Protein AF-A0A949UIR0-F1 (afdb_monomer)

Secondary structure (DSSP, 8-state):
-------S-S----------------------------------SSSHHHHHHHHHTS--PPPPPHHHHHHHHHHHHHHHHHHHHHHHHHHHHHHHTTSS-HHHHHHHHHHHHHHHHHHHHH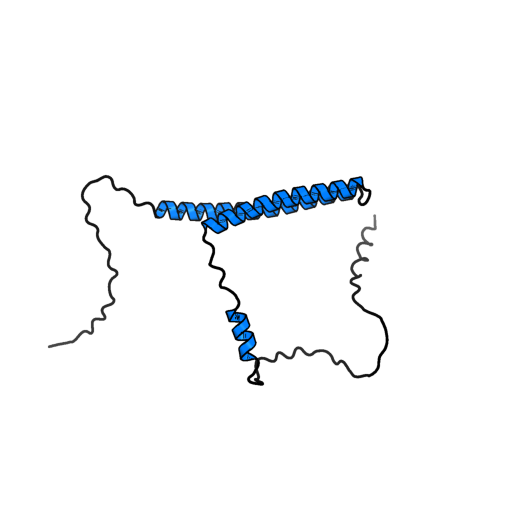HHHHHHHHHHHHHHHHHHTS-----SS-------PPPP----------

Mean predicted aligned error: 20.67 Å

Sequence (170 aa):
MKSRLIFISIFLLATTAFAVDAPGRSSADAVAPVLEQRVLVGSNNNVANDTVTAIVTVAPEIPRGPVEMLQDYRNQMTLTAQTLSSDLSRISLALRSGQITRAQAEYLIQQTAQLAAMQYQVFSALYDALAYEVAQVAAEAQPQLAPDSDSTVVVRVPPALCSATRTRSK

Foldseek 3Di:
DDDDDDDPPPDPDDPDDDDDDDDDDDDDDDDDDDPPPDDDDDDDDDCVVVVVVVVVPPDPDDPDDLVVLLVVLVVQLVVLVVVLVVQLVVLVVCPVVVVDDPVVSVVSNVVSVVVSVVSNVVSVVVSVVSVVVVVVVVVVPDPPPDDDDDDDDDDPDDDDPDDDDDDDDD

Structure (mmCIF, N/CA/C/O backbone):
data_AF-A0A949UIR0-F1
#
_entry.id   AF-A0A949UIR0-F1
#
loop_
_atom_site.group_PDB
_atom_site.id
_atom_site.type_symbol
_atom_site.label_atom_id
_atom_site.label_alt_id
_atom_site.label_comp_id
_atom_site.label_asym_id
_atom_site.label_entity_id
_atom_site.label_seq_id
_atom_site.pdbx_PDB_ins_code
_atom_site.Cartn_x
_atom_site.Cartn_y
_atom_site.Cartn_z
_atom_site.occupancy
_atom_site.B_iso_or_equiv
_atom_site.auth_seq_id
_atom_site.auth_comp_id
_atom_site.auth_asym_id
_atom_site.auth_atom_id
_atom_site.pdbx_PDB_model_num
ATOM 1 N N . MET A 1 1 ? 6.014 25.200 43.167 1.00 45.06 1 MET A N 1
ATOM 2 C CA . MET A 1 1 ? 7.328 24.540 42.972 1.00 45.06 1 MET A CA 1
ATOM 3 C C . MET A 1 1 ? 7.183 23.066 43.319 1.00 45.06 1 MET A C 1
ATOM 5 O O . MET A 1 1 ? 6.691 22.824 44.407 1.00 45.06 1 MET A O 1
ATOM 9 N N . LYS A 1 2 ? 7.707 22.167 42.460 1.00 48.66 2 LYS A N 1
ATOM 10 C CA . LYS A 1 2 ? 8.091 20.761 42.754 1.00 48.66 2 LYS A CA 1
ATOM 11 C C . LYS A 1 2 ? 6.888 19.822 43.018 1.00 48.66 2 LYS A C 1
ATOM 13 O O . LYS A 1 2 ? 6.115 20.079 43.916 1.00 48.66 2 LYS A O 1
ATOM 18 N N . SER A 1 3 ? 6.638 18.750 42.275 1.00 50.31 3 SER A N 1
ATOM 19 C CA . SER A 1 3 ? 7.561 17.793 41.661 1.00 50.31 3 SER A CA 1
ATOM 20 C C . SER A 1 3 ? 6.987 17.237 40.349 1.00 50.31 3 SER A C 1
ATOM 22 O O . SER A 1 3 ? 5.835 16.824 40.259 1.00 50.31 3 SER A O 1
ATOM 24 N N . ARG A 1 4 ? 7.827 17.251 39.313 1.00 50.50 4 ARG A N 1
ATOM 25 C CA . ARG A 1 4 ? 7.641 16.510 38.065 1.00 50.50 4 ARG A CA 1
ATOM 26 C C . ARG A 1 4 ? 8.109 15.062 38.262 1.00 50.50 4 ARG A C 1
ATOM 28 O O . ARG A 1 4 ? 8.950 14.822 39.121 1.00 50.50 4 ARG A O 1
ATOM 35 N N . LEU A 1 5 ? 7.688 14.194 37.339 1.00 53.00 5 LEU A N 1
ATOM 36 C CA . LEU A 1 5 ? 8.454 13.031 36.865 1.00 53.00 5 LEU A CA 1
ATOM 37 C C . LEU A 1 5 ? 8.728 11.922 37.891 1.00 53.00 5 LEU A C 1
ATOM 39 O O . LEU A 1 5 ? 9.854 11.788 38.340 1.00 53.00 5 LEU A O 1
ATOM 43 N N . ILE A 1 6 ? 7.747 11.060 38.155 1.00 56.97 6 ILE A N 1
ATOM 44 C CA . ILE A 1 6 ? 7.944 9.613 38.370 1.00 56.97 6 ILE A CA 1
ATOM 45 C C . ILE A 1 6 ? 6.668 8.933 37.821 1.00 56.97 6 ILE A C 1
ATOM 47 O O . ILE A 1 6 ? 5.616 9.554 37.850 1.00 56.97 6 ILE A O 1
ATOM 51 N N . PHE A 1 7 ? 6.768 7.704 37.305 1.00 46.62 7 PHE A N 1
ATOM 52 C CA . PHE A 1 7 ? 5.722 6.820 36.735 1.00 46.62 7 PHE A CA 1
ATOM 53 C C . PHE A 1 7 ? 5.761 6.584 35.216 1.00 46.62 7 PHE A C 1
ATOM 55 O O . PHE A 1 7 ? 4.918 5.870 34.685 1.00 46.62 7 PHE A O 1
ATOM 62 N N . ILE A 1 8 ? 6.820 7.027 34.532 1.00 54.50 8 ILE A N 1
ATOM 63 C CA . ILE A 1 8 ? 7.317 6.333 33.331 1.00 54.50 8 ILE A CA 1
ATOM 64 C C . ILE A 1 8 ? 8.393 5.356 33.819 1.00 54.50 8 ILE A C 1
ATOM 66 O O . ILE A 1 8 ? 9.546 5.759 33.906 1.00 54.50 8 ILE A O 1
ATOM 70 N N . SER A 1 9 ? 8.044 4.129 34.240 1.00 50.25 9 SER A N 1
ATOM 71 C CA . SER A 1 9 ? 9.069 3.074 34.438 1.00 50.25 9 SER A CA 1
ATOM 72 C C . SER A 1 9 ? 8.582 1.630 34.662 1.00 50.25 9 SER A C 1
ATOM 74 O O . SER A 1 9 ? 9.427 0.770 34.893 1.00 50.25 9 SER A O 1
ATOM 76 N N . ILE A 1 10 ? 7.289 1.291 34.646 1.00 59.88 10 ILE A N 1
ATOM 77 C CA . ILE A 1 10 ? 6.893 -0.100 34.954 1.00 59.88 10 ILE A CA 1
ATOM 78 C C . ILE A 1 10 ? 5.785 -0.573 34.019 1.00 59.88 10 ILE A C 1
ATOM 80 O O . ILE A 1 10 ? 4.638 -0.663 34.430 1.00 59.88 10 ILE A O 1
ATOM 84 N N . PHE A 1 11 ? 6.129 -0.862 32.761 1.00 44.75 11 PHE A N 1
ATOM 85 C CA . PHE A 1 11 ? 5.535 -1.998 32.037 1.00 44.75 11 PHE A CA 1
ATOM 86 C C . PHE A 1 11 ? 6.336 -2.343 30.772 1.00 44.75 11 PHE A C 1
ATOM 88 O O . PHE A 1 11 ? 5.827 -2.395 29.658 1.00 44.75 11 PHE A O 1
ATOM 95 N N . LEU A 1 12 ? 7.638 -2.544 30.950 1.00 51.44 12 LEU A N 1
ATOM 96 C CA . LEU A 1 12 ? 8.512 -3.137 29.946 1.00 51.44 12 LEU A CA 1
ATOM 97 C C . LEU A 1 12 ? 9.133 -4.359 30.621 1.00 51.44 12 LEU A C 1
ATOM 99 O O . LEU A 1 12 ? 10.234 -4.257 31.137 1.00 51.44 12 LEU A O 1
ATOM 103 N N . LEU A 1 13 ? 8.349 -5.437 30.757 1.00 50.62 13 LEU A N 1
ATOM 104 C CA . LEU A 1 13 ? 8.792 -6.831 30.936 1.00 50.62 13 LEU A CA 1
ATOM 105 C C . LEU A 1 13 ? 7.566 -7.745 31.145 1.00 50.62 13 LEU A C 1
ATOM 107 O O . LEU A 1 13 ? 7.112 -7.961 32.264 1.00 50.62 13 LEU A O 1
ATOM 111 N N . ALA A 1 14 ? 7.027 -8.287 30.054 1.00 45.97 14 ALA A N 1
ATOM 112 C CA . ALA A 1 14 ? 6.180 -9.483 30.086 1.00 45.97 14 ALA A CA 1
ATOM 113 C C . ALA A 1 14 ? 6.301 -10.250 28.758 1.00 45.97 14 ALA A C 1
ATOM 115 O O . ALA A 1 14 ? 5.319 -10.593 28.110 1.00 45.97 14 ALA A O 1
ATOM 116 N N . THR A 1 15 ? 7.538 -10.502 28.327 1.00 51.91 15 THR A N 1
ATOM 117 C CA . THR A 1 15 ? 7.853 -11.615 27.427 1.00 51.91 15 THR A CA 1
ATOM 118 C C . THR A 1 15 ? 7.896 -12.885 28.271 1.00 51.91 15 THR A C 1
ATOM 120 O O . THR A 1 15 ? 8.940 -13.246 28.810 1.00 51.91 15 THR A O 1
ATOM 123 N N . THR A 1 16 ? 6.753 -13.545 28.443 1.00 48.34 16 THR A N 1
ATOM 124 C CA . THR A 1 16 ? 6.692 -14.878 29.051 1.00 48.34 16 THR A CA 1
ATOM 125 C C . THR A 1 16 ? 6.852 -15.930 27.962 1.00 48.34 16 THR A C 1
ATOM 127 O O . THR A 1 16 ? 5.878 -16.375 27.361 1.00 48.34 16 THR A O 1
ATOM 130 N N . ALA A 1 17 ? 8.090 -16.344 27.725 1.00 46.00 17 ALA A N 1
ATOM 131 C CA . ALA A 1 17 ? 8.359 -17.700 27.285 1.00 46.00 17 ALA A CA 1
ATOM 132 C C . ALA A 1 17 ? 8.960 -18.421 28.486 1.00 46.00 17 ALA A C 1
ATOM 134 O O . ALA A 1 17 ? 10.137 -18.224 28.731 1.00 46.00 17 ALA A O 1
ATOM 135 N N . PHE A 1 18 ? 8.168 -19.194 29.234 1.00 39.56 18 PHE A N 1
ATOM 136 C CA . PHE A 1 18 ? 8.648 -20.407 29.903 1.00 39.56 18 PHE A CA 1
ATOM 137 C C . PHE A 1 18 ? 7.492 -21.387 30.112 1.00 39.56 18 PHE A C 1
ATOM 139 O O . PHE A 1 18 ? 6.440 -21.052 30.651 1.00 39.56 18 PHE A O 1
ATOM 146 N N . ALA A 1 19 ? 7.733 -22.591 29.603 1.00 52.50 19 ALA A N 1
ATOM 147 C CA . ALA A 1 19 ? 6.903 -23.776 29.664 1.00 52.50 19 ALA A CA 1
ATOM 148 C C . ALA A 1 19 ? 6.847 -24.367 31.078 1.00 52.50 19 ALA A C 1
ATOM 150 O O . ALA A 1 19 ? 7.857 -24.352 31.778 1.00 52.50 19 ALA A O 1
ATOM 151 N N . VAL A 1 20 ? 5.711 -24.974 31.439 1.00 38.47 20 VAL A N 1
ATOM 152 C CA . VAL A 1 20 ? 5.619 -26.006 32.481 1.00 38.47 20 VAL A CA 1
ATOM 153 C C . VAL A 1 20 ? 4.515 -26.994 32.097 1.00 38.47 20 VAL A C 1
ATOM 155 O O . VAL A 1 20 ? 3.337 -26.663 32.178 1.00 38.47 20 VAL A O 1
ATOM 158 N N . ASP A 1 21 ? 4.912 -28.211 31.730 1.00 38.75 21 ASP A N 1
ATOM 159 C CA . ASP A 1 21 ? 4.275 -29.419 32.255 1.00 38.75 21 ASP A CA 1
ATOM 160 C C . ASP A 1 21 ? 5.389 -30.425 32.607 1.00 38.75 21 ASP A C 1
ATOM 162 O O . ASP A 1 21 ? 6.428 -30.481 31.945 1.00 38.75 21 ASP A O 1
ATOM 166 N N . ALA A 1 22 ? 5.233 -31.091 33.748 1.00 42.81 22 ALA A N 1
ATOM 167 C CA . ALA A 1 22 ? 6.286 -31.732 34.548 1.00 42.81 22 ALA A CA 1
ATOM 168 C C . ALA A 1 22 ? 6.496 -33.238 34.204 1.00 42.81 22 ALA A C 1
ATOM 170 O O . ALA A 1 22 ? 5.984 -33.721 33.202 1.00 42.81 22 ALA A O 1
ATOM 171 N N . PRO A 1 23 ? 7.144 -34.055 35.062 1.00 44.56 23 PRO A N 1
ATOM 172 C CA . PRO A 1 23 ? 8.579 -34.178 35.322 1.00 44.56 23 PRO A CA 1
ATOM 173 C C . PRO A 1 23 ? 9.142 -35.551 34.879 1.00 44.56 23 PRO A C 1
ATOM 175 O O . PRO A 1 23 ? 8.468 -36.575 34.963 1.00 44.56 23 PRO A O 1
ATOM 178 N N . GLY A 1 24 ? 10.425 -35.616 34.502 1.00 33.09 24 GLY A N 1
ATOM 179 C CA . GLY A 1 24 ? 11.039 -36.874 34.059 1.00 33.09 24 GLY A CA 1
ATOM 180 C C . GLY A 1 24 ? 12.565 -36.896 34.078 1.00 33.09 24 GLY A C 1
ATOM 181 O O . GLY A 1 24 ? 13.173 -37.023 33.032 1.00 33.09 24 GLY A O 1
ATOM 182 N N . ARG A 1 25 ? 13.142 -36.811 35.284 1.00 36.50 25 ARG A N 1
ATOM 183 C CA . ARG A 1 25 ? 14.464 -37.326 35.711 1.00 36.50 25 ARG A CA 1
ATOM 184 C C . ARG A 1 25 ? 15.748 -36.982 34.919 1.00 36.50 25 ARG A C 1
ATOM 186 O O . ARG A 1 25 ? 15.933 -37.330 33.765 1.00 36.50 25 ARG A O 1
ATOM 193 N N . SER A 1 26 ? 16.726 -36.603 35.747 1.00 32.16 26 SER A N 1
ATOM 194 C CA . SER A 1 26 ? 18.179 -36.816 35.641 1.00 32.16 26 SER A CA 1
ATOM 195 C C . SER A 1 26 ? 19.029 -35.677 35.076 1.00 32.16 26 SER A C 1
ATOM 197 O O . SER A 1 26 ? 19.310 -35.581 33.889 1.00 32.16 26 SER A O 1
ATOM 199 N N . SER A 1 27 ? 19.442 -34.836 36.028 1.00 37.81 27 SER A N 1
ATOM 200 C CA . SER A 1 27 ? 20.809 -34.378 36.289 1.00 37.81 27 SER A CA 1
ATOM 201 C C . SER A 1 27 ? 21.818 -34.479 35.144 1.00 37.81 27 SER A C 1
ATOM 203 O O . SER A 1 27 ? 22.263 -35.574 34.818 1.00 37.81 27 SER A O 1
ATOM 205 N N . ALA A 1 28 ? 22.312 -33.332 34.687 1.00 39.03 28 ALA A N 1
ATOM 206 C 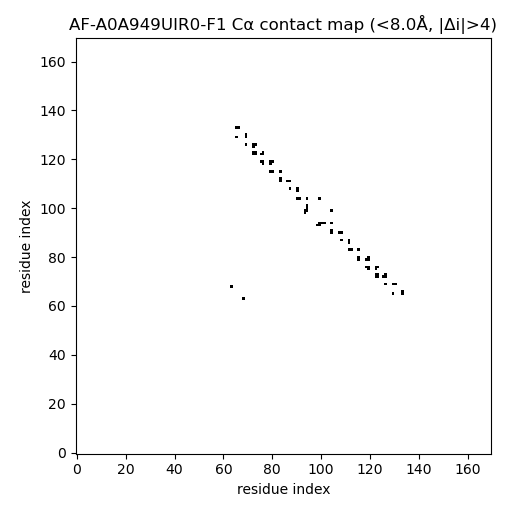CA . ALA A 1 28 ? 23.688 -32.908 34.966 1.00 39.03 28 ALA A CA 1
ATOM 207 C C . ALA A 1 28 ? 23.978 -31.566 34.274 1.00 39.03 28 ALA A C 1
ATOM 209 O O . ALA A 1 28 ? 23.810 -31.436 33.068 1.00 39.03 28 ALA A O 1
ATOM 210 N N . ASP A 1 29 ? 24.400 -30.592 35.082 1.00 47.88 29 ASP A N 1
ATOM 211 C CA . ASP A 1 29 ? 25.370 -29.540 34.755 1.00 47.88 29 ASP A CA 1
ATOM 212 C C . ASP A 1 29 ? 25.340 -28.939 33.335 1.00 47.88 29 ASP A C 1
ATOM 214 O O . ASP A 1 29 ? 26.040 -29.378 32.425 1.00 47.88 29 ASP A O 1
ATOM 218 N N . ALA A 1 30 ? 24.605 -27.838 33.170 1.00 39.75 30 ALA A N 1
ATOM 219 C CA . ALA A 1 30 ? 24.782 -26.939 32.033 1.00 39.75 30 ALA A CA 1
ATOM 220 C C . ALA A 1 30 ? 25.660 -25.752 32.455 1.00 39.75 30 ALA A C 1
ATOM 222 O O . ALA A 1 30 ? 25.183 -24.673 32.808 1.00 39.75 30 ALA A O 1
ATOM 223 N N . VAL A 1 31 ? 26.969 -25.999 32.418 1.00 47.53 31 VAL A N 1
ATOM 224 C CA . VAL A 1 31 ? 28.011 -24.978 32.274 1.00 47.53 31 VAL A CA 1
ATOM 225 C C . VAL A 1 31 ? 27.698 -24.125 31.036 1.00 47.53 31 VAL A C 1
ATOM 227 O O . VAL A 1 31 ? 27.249 -24.637 30.012 1.00 47.53 31 VAL A O 1
ATOM 230 N N . ALA A 1 32 ? 27.913 -22.814 31.157 1.00 46.06 32 ALA A N 1
ATOM 231 C CA . ALA A 1 32 ? 27.670 -21.795 30.136 1.00 46.06 32 ALA A CA 1
ATOM 232 C C . ALA A 1 32 ? 28.114 -22.216 28.716 1.00 46.06 32 ALA A C 1
ATOM 234 O O . ALA A 1 32 ? 29.214 -22.757 28.573 1.00 46.06 32 ALA A O 1
ATOM 235 N N . PRO A 1 33 ? 27.344 -21.919 27.647 1.00 43.78 33 PRO A N 1
ATOM 236 C CA . PRO A 1 33 ? 27.819 -22.158 26.294 1.00 43.78 33 PRO A CA 1
ATOM 237 C C . PRO A 1 33 ? 28.898 -21.124 25.952 1.00 43.78 33 PRO A C 1
ATOM 239 O O . PRO A 1 33 ? 28.622 -19.981 25.585 1.00 43.78 33 PRO A O 1
ATOM 242 N N . VAL A 1 34 ? 30.149 -21.553 26.106 1.00 44.16 34 VAL A N 1
ATOM 243 C CA . VAL A 1 34 ? 31.321 -20.942 25.487 1.00 44.16 34 VAL A CA 1
ATOM 244 C C . VAL A 1 34 ? 31.078 -20.900 23.978 1.00 44.16 34 VAL A C 1
ATOM 246 O O . VAL A 1 34 ? 30.797 -21.922 23.352 1.00 44.16 34 VAL A O 1
ATOM 249 N N . LEU A 1 35 ? 31.186 -19.707 23.397 1.00 49.69 35 LEU A N 1
ATOM 250 C CA . LEU A 1 35 ? 31.199 -19.484 21.954 1.00 49.69 35 LEU A CA 1
ATOM 251 C C . LEU A 1 35 ? 32.514 -20.030 21.371 1.00 49.69 35 LEU A C 1
ATOM 253 O O . LEU A 1 35 ? 33.435 -19.277 21.067 1.00 49.69 35 LEU A O 1
ATOM 257 N N . GLU A 1 36 ? 32.618 -21.351 21.232 1.00 43.00 36 GLU A N 1
ATOM 258 C CA . GLU A 1 36 ? 33.696 -21.996 20.478 1.00 43.00 36 GLU A CA 1
ATOM 259 C C . GLU A 1 36 ? 33.343 -21.963 18.990 1.00 43.00 36 GLU A C 1
ATOM 261 O O . GLU A 1 36 ? 32.662 -22.818 18.423 1.00 43.00 36 GLU A O 1
ATOM 266 N N . GLN A 1 37 ? 33.848 -20.913 18.366 1.00 49.56 37 GLN A N 1
ATOM 267 C CA . GLN A 1 37 ? 34.074 -20.752 16.945 1.00 49.56 37 GLN A CA 1
ATOM 268 C C . GLN A 1 37 ? 34.890 -21.944 16.399 1.00 49.56 37 GLN A C 1
ATOM 270 O O . GLN A 1 37 ? 36.115 -21.887 16.331 1.00 49.56 37 GLN A O 1
ATOM 275 N N . ARG A 1 38 ? 34.235 -23.042 15.993 1.00 39.97 38 ARG A N 1
ATOM 276 C CA . ARG A 1 38 ? 34.880 -24.125 15.224 1.00 39.97 38 ARG A CA 1
ATOM 277 C C . ARG A 1 38 ? 34.520 -24.056 13.752 1.00 39.97 38 ARG A C 1
ATOM 279 O O . ARG A 1 38 ? 33.631 -24.725 13.238 1.00 39.97 38 ARG A O 1
ATOM 286 N N . VAL A 1 39 ? 35.310 -23.218 13.096 1.00 40.97 39 VAL A N 1
ATOM 287 C CA . VAL A 1 39 ? 35.774 -23.387 11.723 1.00 40.97 39 VAL A CA 1
ATOM 288 C C . VAL A 1 39 ? 36.181 -24.851 11.474 1.00 40.97 39 VAL A C 1
ATOM 290 O O . VAL A 1 39 ? 36.959 -25.420 12.234 1.00 40.97 39 VAL A O 1
ATOM 293 N N . LEU A 1 40 ? 35.626 -25.418 10.398 1.00 49.25 40 LEU A N 1
ATOM 294 C CA . LEU A 1 40 ? 36.164 -26.476 9.527 1.00 49.25 40 LEU A CA 1
ATOM 295 C C . LEU A 1 40 ? 37.141 -27.483 10.165 1.00 49.25 40 LEU A C 1
ATOM 297 O O . LEU A 1 40 ? 38.353 -27.305 10.083 1.00 49.25 40 LEU A O 1
ATOM 301 N N . VAL A 1 41 ? 36.630 -28.620 10.645 1.00 39.84 41 VAL A N 1
ATOM 302 C CA . VAL A 1 41 ? 37.397 -29.878 10.677 1.00 39.84 41 VAL A CA 1
ATOM 303 C C . VAL A 1 41 ? 36.472 -31.015 10.257 1.00 39.84 41 VAL A C 1
ATOM 305 O O . VAL A 1 41 ? 35.372 -31.167 10.780 1.00 39.84 41 VAL A O 1
ATOM 308 N N . GLY A 1 42 ? 36.911 -31.758 9.243 1.00 45.81 42 GLY A N 1
ATOM 309 C CA . GLY A 1 42 ? 36.115 -32.736 8.521 1.00 45.81 42 GLY A CA 1
ATOM 310 C C . GLY A 1 42 ? 35.559 -33.877 9.368 1.00 45.81 42 GLY A C 1
ATOM 311 O O . GLY A 1 42 ? 36.195 -34.391 10.288 1.00 45.81 42 GLY A O 1
ATOM 312 N N . SER A 1 43 ? 34.376 -34.329 8.968 1.00 35.28 43 SER A N 1
ATOM 313 C CA . SER A 1 43 ? 33.937 -35.699 9.181 1.00 35.28 43 SER A CA 1
ATOM 314 C C . SER A 1 43 ? 32.832 -36.065 8.188 1.00 35.28 43 SER A C 1
ATOM 316 O O . SER A 1 43 ? 31.689 -35.642 8.313 1.00 35.28 43 SER A O 1
ATOM 318 N N . ASN A 1 44 ? 33.218 -36.934 7.249 1.00 36.53 44 ASN A N 1
ATOM 319 C CA . ASN A 1 44 ? 32.439 -38.092 6.797 1.00 36.53 44 ASN A CA 1
ATOM 320 C C . ASN A 1 44 ? 31.489 -37.871 5.600 1.00 36.53 44 ASN A C 1
ATOM 322 O O . ASN A 1 44 ? 30.274 -37.815 5.741 1.00 36.53 44 ASN A O 1
ATOM 326 N N . ASN A 1 45 ? 32.077 -37.790 4.401 1.00 47.53 45 ASN A N 1
ATOM 327 C CA . ASN A 1 45 ? 31.781 -38.537 3.157 1.00 47.53 45 ASN A CA 1
ATOM 328 C C . ASN A 1 45 ? 30.375 -39.145 2.892 1.00 47.53 45 ASN A C 1
ATOM 330 O O . ASN A 1 45 ? 30.301 -40.192 2.255 1.00 47.53 45 ASN A O 1
ATOM 334 N N . ASN A 1 46 ? 29.263 -38.535 3.313 1.00 45.75 46 ASN A N 1
ATOM 335 C CA . ASN A 1 46 ? 27.925 -38.938 2.839 1.00 45.75 46 ASN A CA 1
ATOM 336 C C . ASN A 1 46 ? 26.842 -37.840 2.848 1.00 45.75 46 ASN A C 1
ATOM 338 O O . ASN A 1 46 ? 25.706 -38.111 2.488 1.00 45.75 46 ASN A O 1
ATOM 342 N N . VAL A 1 47 ? 27.176 -36.590 3.194 1.00 46.56 47 VAL A N 1
ATOM 343 C CA . VAL A 1 47 ? 26.223 -35.449 3.203 1.00 46.56 47 VAL A CA 1
ATOM 344 C C . VAL A 1 47 ? 26.422 -34.506 1.997 1.00 46.56 47 VAL A C 1
ATOM 346 O O . VAL A 1 47 ? 25.685 -33.543 1.792 1.00 46.56 47 VAL A O 1
ATOM 349 N N . ALA A 1 48 ? 27.419 -34.788 1.153 1.00 46.28 48 ALA A N 1
ATOM 350 C CA . ALA A 1 48 ? 27.757 -33.947 0.004 1.00 46.28 48 ALA A CA 1
ATOM 351 C C . ALA A 1 48 ? 26.724 -34.028 -1.136 1.00 46.28 48 ALA A C 1
ATOM 353 O O . ALA A 1 48 ? 26.585 -33.073 -1.892 1.00 46.28 48 ALA A O 1
ATOM 354 N N . ASN A 1 49 ? 25.971 -35.127 -1.251 1.00 50.81 49 ASN A N 1
ATOM 355 C CA . ASN A 1 49 ? 25.015 -35.285 -2.348 1.00 50.81 49 ASN A CA 1
ATOM 356 C C . ASN A 1 49 ? 23.690 -34.556 -2.095 1.00 50.81 49 ASN A C 1
ATOM 358 O O . ASN A 1 49 ? 23.150 -33.980 -3.031 1.00 50.81 49 ASN A O 1
ATOM 362 N N . ASP A 1 50 ? 23.197 -34.485 -0.859 1.00 53.62 50 ASP A N 1
ATOM 363 C CA . ASP A 1 50 ? 21.901 -33.844 -0.581 1.00 53.62 50 ASP A CA 1
ATOM 364 C C . ASP A 1 50 ? 21.977 -32.314 -0.628 1.00 53.62 50 ASP A C 1
ATOM 366 O O . ASP A 1 50 ? 21.058 -31.654 -1.104 1.00 53.62 50 ASP A O 1
ATOM 370 N N . THR A 1 51 ? 23.103 -31.731 -0.213 1.00 53.72 51 THR A N 1
ATOM 371 C CA . THR A 1 51 ? 23.301 -30.273 -0.253 1.00 53.72 51 THR A CA 1
ATOM 372 C C . THR A 1 51 ? 23.594 -29.763 -1.661 1.00 53.72 51 THR A C 1
ATOM 374 O O . THR A 1 51 ? 23.066 -28.725 -2.052 1.00 53.72 51 THR A O 1
ATOM 377 N N . VAL A 1 52 ? 24.359 -30.507 -2.466 1.00 54.47 52 VAL A N 1
ATOM 378 C CA . VAL A 1 52 ? 24.582 -30.170 -3.881 1.00 54.47 52 VAL A CA 1
ATOM 379 C C . VAL A 1 52 ? 23.306 -30.384 -4.695 1.00 54.47 52 VAL A C 1
ATOM 381 O O . VAL A 1 52 ? 22.979 -29.542 -5.527 1.00 54.47 52 VAL A O 1
ATOM 384 N N . THR A 1 53 ? 22.526 -31.432 -4.408 1.00 53.81 53 THR A N 1
ATOM 385 C CA . THR A 1 53 ? 21.216 -31.626 -5.055 1.00 53.81 53 THR A CA 1
ATOM 386 C C . THR A 1 53 ? 20.252 -30.498 -4.690 1.00 53.81 53 THR A C 1
ATOM 388 O O . THR A 1 53 ? 19.599 -29.965 -5.582 1.00 53.81 53 THR A O 1
ATOM 391 N N . ALA A 1 54 ? 20.237 -30.049 -3.428 1.00 57.06 54 ALA A N 1
ATOM 392 C CA . ALA A 1 54 ? 19.421 -28.915 -2.989 1.00 57.06 54 ALA A CA 1
ATOM 393 C C . ALA A 1 54 ? 19.801 -27.588 -3.678 1.00 57.06 54 ALA A C 1
ATOM 395 O O . ALA A 1 54 ? 18.916 -26.799 -4.007 1.00 57.06 54 ALA A O 1
ATOM 396 N N . ILE A 1 55 ? 21.093 -27.358 -3.949 1.00 54.78 55 ILE A N 1
ATOM 397 C CA . ILE A 1 55 ? 21.578 -26.178 -4.691 1.00 54.78 55 ILE A CA 1
ATOM 398 C C . ILE A 1 55 ? 21.196 -26.262 -6.180 1.00 54.78 55 ILE A C 1
ATOM 400 O O . ILE A 1 55 ? 20.874 -25.244 -6.786 1.00 54.78 55 ILE A O 1
ATOM 404 N N . VAL A 1 56 ? 21.176 -27.464 -6.764 1.00 57.09 56 VAL A N 1
ATOM 405 C CA . VAL A 1 56 ? 20.816 -27.689 -8.178 1.00 57.09 56 VAL A CA 1
ATOM 406 C C . VAL A 1 56 ? 19.297 -27.653 -8.412 1.00 57.09 56 VAL A C 1
ATOM 408 O O . VAL A 1 56 ? 18.857 -27.324 -9.511 1.00 57.09 56 VAL A O 1
ATOM 411 N N . THR A 1 57 ? 18.475 -27.938 -7.396 1.00 58.88 57 THR A N 1
ATOM 412 C CA . THR A 1 57 ? 17.003 -27.864 -7.500 1.00 58.88 57 THR A CA 1
ATOM 413 C C . THR A 1 57 ? 16.421 -26.457 -7.383 1.00 58.88 57 THR A C 1
ATOM 415 O O . THR A 1 57 ? 15.220 -26.285 -7.600 1.00 58.88 57 THR A O 1
ATOM 418 N N . VAL A 1 58 ? 17.231 -25.442 -7.065 1.00 58.72 58 VAL A N 1
ATOM 419 C CA . VAL A 1 58 ? 16.790 -24.049 -7.185 1.00 58.72 58 VAL A CA 1
ATOM 420 C C . VAL A 1 58 ? 16.757 -23.723 -8.671 1.00 58.72 58 VAL A C 1
ATOM 422 O O . VAL A 1 58 ? 17.785 -23.421 -9.276 1.00 58.72 58 VAL A O 1
ATOM 425 N N . ALA A 1 59 ? 15.572 -23.843 -9.274 1.00 58.50 59 ALA A N 1
ATOM 426 C CA . ALA A 1 59 ? 15.359 -23.409 -10.644 1.00 58.50 59 ALA A CA 1
ATOM 427 C C . ALA A 1 59 ? 15.851 -21.956 -10.759 1.00 58.50 59 ALA A C 1
ATOM 429 O O . ALA A 1 59 ? 15.403 -21.116 -9.973 1.00 58.50 59 ALA A O 1
ATOM 430 N N . PRO A 1 60 ? 16.794 -21.652 -11.667 1.00 61.06 60 PRO A N 1
ATOM 431 C CA . PRO A 1 60 ? 17.276 -20.293 -11.826 1.00 61.06 60 PRO A CA 1
ATOM 432 C C . PRO A 1 60 ? 16.087 -19.428 -12.233 1.00 61.06 60 PRO A C 1
ATOM 434 O O . PRO A 1 60 ? 15.502 -19.627 -13.300 1.00 61.06 60 PRO A O 1
ATOM 437 N N . GLU A 1 61 ? 15.697 -18.502 -11.360 1.00 71.88 61 GLU A N 1
ATOM 438 C CA . GLU A 1 61 ? 14.703 -17.503 -11.715 1.00 71.88 61 GLU A CA 1
ATOM 439 C C . GLU A 1 61 ? 15.323 -16.665 -12.831 1.00 71.88 61 GLU A C 1
ATOM 441 O O . GLU A 1 61 ? 16.390 -16.068 -12.660 1.00 71.88 61 GLU A O 1
ATOM 446 N N . ILE A 1 62 ? 14.709 -16.722 -14.014 1.00 69.62 62 ILE A N 1
ATOM 447 C CA . ILE A 1 62 ? 15.168 -15.957 -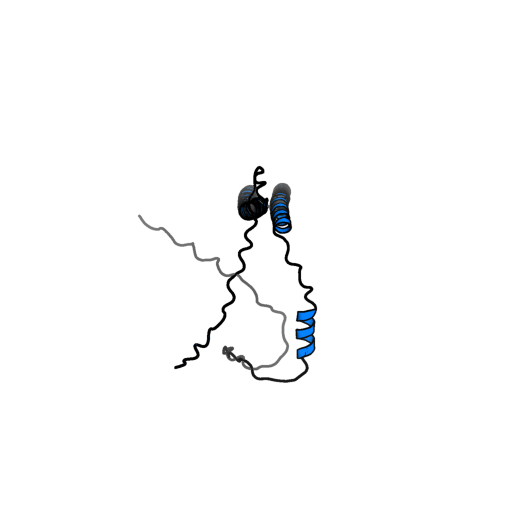15.169 1.00 69.62 62 ILE A CA 1
ATOM 448 C C . ILE A 1 62 ? 15.202 -14.493 -14.721 1.00 69.62 62 ILE A C 1
ATOM 450 O O . ILE A 1 62 ? 14.191 -14.007 -14.205 1.00 69.62 62 ILE A O 1
ATOM 454 N N . PRO A 1 63 ? 16.345 -13.796 -14.861 1.00 71.00 63 PRO A N 1
ATOM 455 C CA . PRO A 1 63 ? 16.439 -12.413 -14.435 1.00 71.00 63 PRO A CA 1
ATOM 456 C C . PRO A 1 63 ? 15.391 -11.604 -15.195 1.00 71.00 63 PRO A C 1
ATOM 458 O O . PRO A 1 63 ? 15.422 -11.540 -16.425 1.00 71.00 63 PRO A O 1
ATOM 461 N N . ARG A 1 64 ? 14.441 -11.032 -14.450 1.00 78.50 64 ARG A N 1
ATOM 462 C CA . ARG A 1 64 ? 13.350 -10.249 -15.030 1.00 78.50 64 ARG A CA 1
ATOM 463 C C . ARG A 1 64 ? 13.907 -9.026 -15.737 1.00 78.50 64 ARG A C 1
ATOM 465 O O . ARG A 1 64 ? 14.828 -8.369 -15.244 1.00 78.50 64 ARG A O 1
ATOM 472 N N . GLY A 1 65 ? 13.329 -8.714 -16.889 1.00 88.62 65 GLY A N 1
ATOM 473 C CA . GLY A 1 65 ? 13.704 -7.534 -17.656 1.00 88.62 65 GLY A CA 1
ATOM 474 C C . GLY A 1 65 ? 13.261 -6.234 -16.964 1.00 88.62 65 GLY A C 1
ATOM 475 O O . GLY A 1 65 ? 12.308 -6.238 -16.182 1.00 88.62 65 GLY A O 1
ATOM 476 N N . PRO A 1 66 ? 13.874 -5.082 -17.296 1.00 88.00 66 PRO A N 1
ATOM 477 C CA . PRO A 1 66 ? 13.458 -3.774 -16.773 1.00 88.00 66 PRO A CA 1
ATOM 478 C C . PRO A 1 66 ? 11.965 -3.470 -16.987 1.00 88.00 66 PRO A C 1
ATOM 480 O O . PRO A 1 66 ? 11.300 -2.913 -16.120 1.00 88.00 66 PRO A O 1
ATOM 483 N N . VAL A 1 67 ? 11.406 -3.889 -18.126 1.00 89.19 67 VAL A N 1
ATOM 484 C CA . VAL A 1 67 ? 9.982 -3.695 -18.453 1.00 89.19 67 VAL A CA 1
ATOM 485 C C . VAL A 1 67 ? 9.067 -4.530 -17.551 1.00 89.19 67 VAL A C 1
ATOM 487 O O . VAL A 1 67 ? 8.012 -4.057 -17.132 1.00 89.19 67 VAL A O 1
ATOM 490 N N . GLU A 1 68 ? 9.473 -5.755 -17.218 1.00 92.38 68 GLU A N 1
ATOM 491 C CA . GLU A 1 68 ? 8.722 -6.632 -16.313 1.00 92.38 68 GLU A CA 1
ATOM 492 C C . GLU A 1 68 ? 8.743 -6.070 -14.886 1.00 92.38 68 GLU A C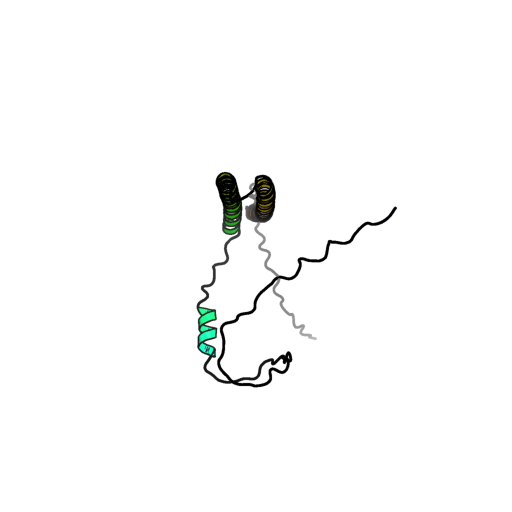 1
ATOM 494 O O . GLU A 1 68 ? 7.699 -5.990 -14.240 1.00 92.38 68 GLU A O 1
ATOM 499 N N . MET A 1 69 ? 9.894 -5.558 -14.435 1.00 92.69 69 MET A N 1
ATOM 500 C CA . MET A 1 69 ? 10.013 -4.884 -13.137 1.00 92.69 69 MET A CA 1
ATOM 501 C C . MET A 1 69 ? 9.135 -3.627 -13.029 1.00 92.69 69 MET A C 1
ATOM 503 O O . MET A 1 69 ? 8.530 -3.388 -11.983 1.00 92.69 69 MET A O 1
ATOM 507 N N . LEU A 1 70 ? 8.991 -2.842 -14.105 1.00 94.31 70 LEU A N 1
ATOM 508 C CA . LEU A 1 70 ? 8.052 -1.710 -14.125 1.00 94.31 70 LEU A CA 1
ATOM 509 C C . LEU A 1 70 ? 6.604 -2.156 -13.901 1.00 94.31 70 LEU A C 1
ATOM 511 O O . LEU A 1 70 ? 5.848 -1.494 -13.181 1.00 94.31 70 LEU A O 1
ATOM 515 N N . GLN A 1 71 ? 6.209 -3.277 -14.506 1.00 95.06 71 GLN A N 1
ATOM 516 C CA . GLN A 1 71 ? 4.881 -3.837 -14.290 1.00 95.06 71 GLN A CA 1
ATOM 517 C C . GLN A 1 71 ? 4.715 -4.336 -12.850 1.00 95.06 71 GLN A C 1
ATOM 519 O O . GLN A 1 71 ? 3.665 -4.102 -12.248 1.00 95.06 71 GLN A O 1
ATOM 524 N N . ASP A 1 72 ? 5.748 -4.946 -12.274 1.00 95.19 72 ASP A N 1
ATOM 525 C CA . ASP A 1 72 ? 5.732 -5.402 -10.885 1.00 95.19 72 ASP A CA 1
ATOM 526 C C . ASP A 1 72 ? 5.536 -4.244 -9.901 1.00 95.19 72 ASP A C 1
ATOM 528 O O . ASP A 1 72 ? 4.669 -4.329 -9.029 1.00 95.19 72 ASP A O 1
ATOM 532 N N . TYR A 1 73 ? 6.242 -3.120 -10.064 1.00 96.31 73 TYR A N 1
ATOM 533 C CA . TYR A 1 73 ? 6.030 -1.950 -9.201 1.00 96.31 73 TYR A CA 1
ATOM 534 C C . TYR A 1 73 ? 4.607 -1.396 -9.309 1.00 96.31 73 TYR A C 1
ATOM 536 O O . TYR A 1 73 ? 3.990 -1.062 -8.294 1.00 96.31 73 TYR A O 1
ATOM 544 N N . ARG A 1 74 ? 4.030 -1.365 -10.516 1.00 96.94 74 ARG A N 1
ATOM 545 C CA . ARG A 1 74 ? 2.627 -0.967 -10.711 1.00 96.94 74 ARG A CA 1
ATOM 546 C C . ARG A 1 74 ? 1.652 -1.922 -10.022 1.00 96.94 74 ARG A C 1
ATOM 548 O O . ARG A 1 74 ? 0.679 -1.474 -9.403 1.00 96.94 74 ARG A O 1
ATOM 555 N N . ASN A 1 75 ? 1.919 -3.222 -10.100 1.00 97.75 75 ASN A N 1
ATOM 556 C CA . ASN A 1 75 ? 1.132 -4.233 -9.404 1.00 97.75 75 ASN A CA 1
ATOM 557 C C . ASN A 1 75 ? 1.218 -4.032 -7.883 1.00 97.75 75 ASN A C 1
ATOM 559 O O . ASN A 1 75 ? 0.188 -4.066 -7.214 1.00 97.75 75 ASN A O 1
ATOM 563 N N . GLN A 1 76 ? 2.403 -3.730 -7.341 1.00 97.56 76 GLN A N 1
ATOM 564 C CA . GLN A 1 76 ? 2.586 -3.465 -5.909 1.00 97.56 76 GLN A CA 1
ATOM 565 C C . GLN A 1 76 ? 1.885 -2.185 -5.439 1.00 97.56 76 GLN A C 1
ATOM 567 O O . GLN A 1 76 ? 1.240 -2.188 -4.388 1.00 97.56 76 GLN A O 1
ATOM 572 N N . MET A 1 77 ? 1.920 -1.107 -6.229 1.00 98.00 77 MET A N 1
ATOM 573 C CA . MET A 1 77 ? 1.138 0.106 -5.950 1.00 98.00 77 MET A CA 1
ATOM 574 C C . MET A 1 77 ? -0.365 -0.199 -5.880 1.00 98.00 77 MET A C 1
ATOM 576 O O . MET A 1 77 ? -1.055 0.223 -4.949 1.00 98.00 77 MET A O 1
ATOM 580 N N . THR A 1 78 ? -0.861 -0.992 -6.832 1.00 98.38 78 THR A N 1
ATOM 581 C CA . THR A 1 78 ? -2.268 -1.416 -6.878 1.00 98.38 78 THR A CA 1
ATOM 582 C C . THR A 1 78 ? -2.628 -2.275 -5.667 1.00 98.38 78 THR A C 1
ATOM 584 O O . THR A 1 78 ? -3.638 -2.026 -5.006 1.00 98.38 78 THR A O 1
ATOM 587 N N . LEU A 1 79 ? -1.780 -3.248 -5.332 1.00 98.25 79 LEU A N 1
ATOM 588 C CA . LEU A 1 79 ? -1.965 -4.125 -4.180 1.00 98.25 79 LEU A CA 1
ATOM 589 C C . LEU A 1 79 ? -1.957 -3.340 -2.864 1.00 98.25 79 LEU A C 1
ATOM 591 O O . LEU A 1 79 ? -2.769 -3.615 -1.981 1.00 98.25 79 LEU A O 1
ATOM 595 N N . THR A 1 80 ? -1.099 -2.326 -2.745 1.00 97.38 80 THR A N 1
ATOM 596 C CA . THR A 1 80 ? -1.048 -1.431 -1.577 1.00 97.38 80 THR A CA 1
ATOM 597 C C . THR A 1 80 ? -2.385 -0.709 -1.387 1.00 97.38 80 THR A C 1
ATOM 599 O O . THR A 1 80 ? -2.945 -0.709 -0.290 1.00 97.38 80 THR A O 1
ATOM 602 N N . ALA A 1 81 ? -2.955 -0.154 -2.462 1.00 98.06 81 ALA A N 1
ATOM 603 C CA . ALA A 1 81 ? -4.250 0.528 -2.410 1.00 98.06 81 ALA A CA 1
ATOM 604 C C . ALA A 1 81 ? -5.418 -0.423 -2.077 1.00 98.06 81 ALA A C 1
ATOM 606 O O . ALA A 1 81 ? -6.321 -0.076 -1.304 1.00 98.06 81 ALA A O 1
ATOM 607 N N . GLN A 1 82 ? -5.393 -1.640 -2.627 1.00 98.44 82 GLN A N 1
ATOM 608 C CA . GLN A 1 82 ? -6.376 -2.682 -2.316 1.00 98.44 82 GLN A CA 1
ATOM 609 C C . GLN A 1 82 ? -6.286 -3.121 -0.850 1.00 98.44 82 GLN A C 1
ATOM 611 O O . GLN A 1 82 ? -7.310 -3.222 -0.172 1.00 98.44 82 GLN A O 1
AT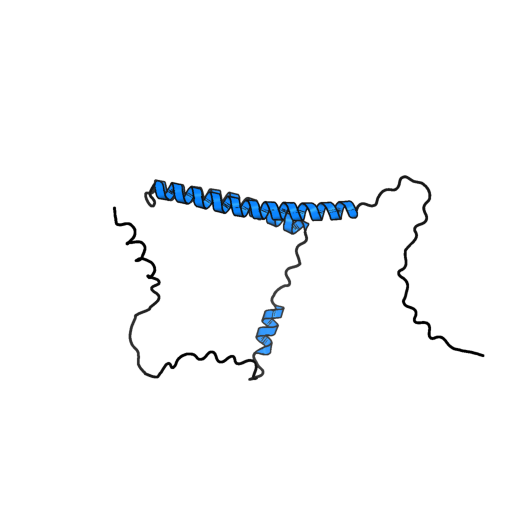OM 616 N N . THR A 1 83 ? -5.067 -3.319 -0.349 1.00 98.06 83 THR A N 1
ATOM 617 C CA . THR A 1 83 ? -4.808 -3.710 1.042 1.00 98.06 83 THR A CA 1
ATOM 618 C C . THR A 1 83 ? -5.302 -2.635 2.001 1.00 98.06 83 THR A C 1
ATOM 620 O O . THR A 1 83 ? -6.064 -2.949 2.910 1.00 98.06 83 THR A O 1
ATOM 623 N N . LEU A 1 84 ? -4.998 -1.359 1.734 1.00 98.50 84 LEU A N 1
ATOM 624 C CA . LEU A 1 84 ? -5.523 -0.245 2.525 1.00 98.50 84 LEU A CA 1
ATOM 625 C C . LEU A 1 84 ? -7.058 -0.260 2.575 1.00 98.50 84 LEU A C 1
ATOM 627 O O . LEU A 1 84 ? -7.651 -0.148 3.644 1.00 98.50 84 LEU A O 1
ATOM 631 N N . SER A 1 85 ? -7.714 -0.435 1.427 1.00 98.25 85 SER A N 1
ATOM 632 C CA . SER A 1 85 ? -9.182 -0.477 1.359 1.00 98.25 85 SER A CA 1
ATOM 633 C C . SER A 1 85 ? -9.768 -1.636 2.179 1.00 98.25 85 SER A C 1
ATOM 635 O O . SER A 1 85 ? -10.771 -1.471 2.884 1.00 98.25 85 SER A O 1
ATOM 637 N N . SER A 1 86 ? -9.122 -2.803 2.124 1.00 98.56 86 SER A N 1
ATOM 638 C CA . SER A 1 86 ? -9.469 -3.971 2.937 1.00 98.56 86 SER A CA 1
ATOM 639 C C . SER A 1 86 ? -9.289 -3.694 4.434 1.00 98.56 86 SER A C 1
ATOM 641 O O . SER A 1 86 ? -10.194 -3.965 5.228 1.00 98.56 86 SER A O 1
ATOM 643 N N . ASP A 1 87 ? -8.170 -3.094 4.832 1.00 98.19 87 ASP A N 1
ATOM 644 C CA . ASP A 1 87 ? -7.865 -2.796 6.233 1.00 98.19 87 ASP A CA 1
ATOM 645 C C . ASP A 1 87 ? -8.838 -1.776 6.830 1.00 98.19 87 ASP A C 1
ATOM 647 O O . ASP A 1 87 ? -9.375 -1.994 7.919 1.00 98.19 87 ASP A O 1
ATOM 651 N N . LEU A 1 88 ? -9.165 -0.712 6.093 1.00 98.50 88 LEU A N 1
ATOM 652 C CA . LEU A 1 88 ? -10.168 0.271 6.518 1.00 98.50 88 LEU A CA 1
ATOM 653 C C . LEU A 1 88 ? -11.555 -0.364 6.688 1.00 98.50 88 LEU A C 1
ATOM 655 O O . LEU A 1 88 ? -12.286 -0.037 7.632 1.00 98.50 88 LEU A O 1
ATOM 659 N N . SER A 1 89 ? -11.906 -1.317 5.822 1.00 98.56 89 SER A N 1
ATOM 660 C CA . SER A 1 89 ? -13.152 -2.082 5.939 1.00 98.56 89 SER A CA 1
ATOM 661 C C . SER A 1 89 ? -13.157 -2.956 7.197 1.00 98.56 89 SER A C 1
ATOM 663 O O . SER A 1 89 ? -14.149 -2.979 7.931 1.00 98.56 89 SER A O 1
ATOM 665 N N . ARG A 1 90 ? -12.035 -3.623 7.503 1.00 98.62 90 ARG A N 1
ATOM 666 C CA . ARG A 1 90 ? -11.869 -4.419 8.731 1.00 98.62 90 ARG A CA 1
ATOM 667 C C . ARG A 1 90 ? -11.967 -3.558 9.989 1.00 98.62 90 ARG A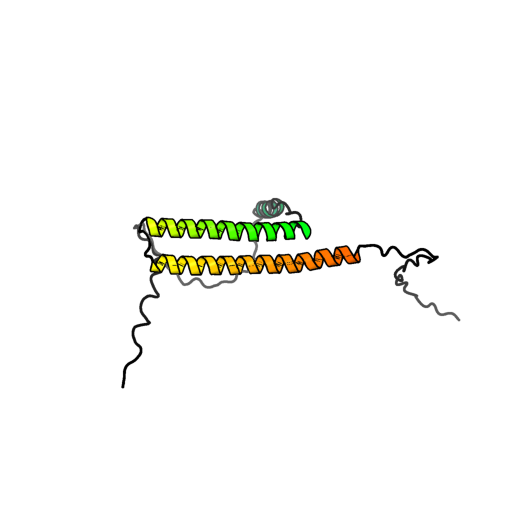 C 1
ATOM 669 O O . ARG A 1 90 ? -12.671 -3.944 10.920 1.00 98.62 90 ARG A O 1
ATOM 676 N N . ILE A 1 91 ? -11.322 -2.391 10.010 1.00 98.25 91 ILE A N 1
ATOM 677 C CA . ILE A 1 91 ? -11.399 -1.450 11.140 1.00 98.25 91 ILE A CA 1
ATOM 678 C C . ILE A 1 91 ? -12.843 -0.976 11.338 1.00 98.25 91 ILE A C 1
ATOM 680 O O . ILE A 1 91 ? -13.355 -0.982 12.457 1.00 98.25 91 ILE A O 1
ATOM 684 N N . SER A 1 92 ? -13.534 -0.629 10.251 1.00 98.31 92 SER A N 1
ATOM 685 C CA . SER A 1 92 ? -14.933 -0.184 10.303 1.00 98.31 92 SER A CA 1
ATOM 686 C C . SER A 1 92 ? -15.867 -1.270 10.847 1.00 98.31 92 SER A C 1
ATOM 688 O O . SER A 1 92 ? -16.757 -0.987 11.653 1.00 98.31 92 SER A O 1
ATOM 690 N N . LEU A 1 93 ? -15.651 -2.530 10.455 1.00 98.50 93 LEU A N 1
ATOM 691 C CA . LEU A 1 93 ? -16.407 -3.670 10.973 1.00 98.50 93 LEU A CA 1
ATOM 692 C C . LEU A 1 93 ? -16.127 -3.913 12.465 1.00 98.50 93 LEU A C 1
ATOM 694 O O . LEU A 1 93 ? -17.062 -4.136 13.239 1.00 98.50 93 LEU A O 1
ATOM 698 N N . ALA A 1 94 ? -14.863 -3.830 12.886 1.00 98.38 94 ALA A N 1
ATOM 699 C CA . ALA A 1 94 ? -14.474 -3.954 14.290 1.00 98.38 94 ALA A CA 1
ATOM 700 C C . ALA A 1 94 ? -15.110 -2.848 15.154 1.00 98.38 94 ALA A C 1
ATOM 702 O O . ALA A 1 94 ? -15.624 -3.124 16.238 1.00 98.38 94 ALA A O 1
ATOM 703 N N . LEU A 1 95 ? -15.160 -1.610 14.650 1.00 98.44 95 LEU A N 1
ATOM 704 C CA . LEU A 1 95 ? -15.836 -0.502 15.327 1.00 98.44 95 LEU A CA 1
ATOM 705 C C . LEU A 1 95 ? -17.345 -0.753 15.443 1.00 98.44 95 LEU A C 1
ATOM 707 O O . LEU A 1 95 ? -17.916 -0.619 16.524 1.00 98.44 95 LEU A O 1
ATOM 711 N N . ARG A 1 96 ? -17.999 -1.157 14.345 1.00 98.12 96 ARG A N 1
ATOM 712 C CA . ARG A 1 96 ? -19.448 -1.422 14.325 1.00 98.12 96 ARG A CA 1
ATOM 713 C C . ARG A 1 96 ? -19.848 -2.584 15.237 1.00 98.12 96 ARG A C 1
ATOM 715 O O . ARG A 1 96 ? -20.928 -2.556 15.818 1.00 98.12 96 ARG A O 1
ATOM 722 N N . SER A 1 97 ? -18.994 -3.598 15.347 1.00 98.31 97 SER A N 1
ATOM 723 C CA . SER A 1 97 ? -19.197 -4.759 16.225 1.00 98.31 97 SER A CA 1
ATOM 724 C C . SER A 1 97 ? -18.828 -4.499 17.692 1.00 98.31 97 SER A C 1
ATOM 726 O O . SER A 1 97 ? -19.002 -5.387 18.524 1.00 98.31 97 SER A O 1
ATOM 728 N N . GLY A 1 98 ? -18.341 -3.298 18.026 1.00 97.62 98 GLY A N 1
ATOM 729 C CA . GLY A 1 98 ? -17.944 -2.931 19.387 1.00 97.62 98 GLY A CA 1
ATOM 730 C C . GLY A 1 98 ? -16.645 -3.587 19.865 1.00 97.62 98 GLY A C 1
ATOM 731 O O . GLY A 1 98 ? -16.339 -3.523 21.051 1.00 97.62 98 GLY A O 1
ATOM 732 N N . GLN A 1 99 ? -15.877 -4.212 18.966 1.00 98.44 99 GLN A N 1
ATOM 733 C CA . GLN A 1 99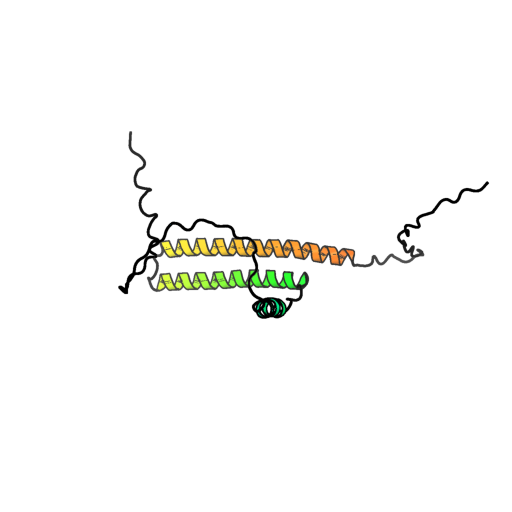 ? -14.590 -4.840 19.290 1.00 98.44 99 GLN A CA 1
ATOM 734 C C . GLN A 1 99 ? -13.488 -3.815 19.579 1.00 98.44 99 GLN A C 1
ATOM 736 O O . GLN A 1 99 ? -12.539 -4.120 20.296 1.00 98.44 99 GLN A O 1
ATOM 741 N N . ILE A 1 100 ? -13.612 -2.607 19.026 1.00 98.38 100 ILE A N 1
ATOM 742 C CA . ILE A 1 100 ? -12.699 -1.486 19.264 1.00 98.38 100 ILE A CA 1
ATOM 743 C C . ILE A 1 100 ? -13.485 -0.219 19.582 1.00 98.38 100 ILE A C 1
ATOM 745 O O . ILE A 1 100 ? -14.637 -0.053 19.174 1.00 98.38 100 ILE A O 1
ATOM 749 N N . THR A 1 101 ? -12.845 0.704 20.295 1.00 98.56 101 THR A N 1
ATOM 750 C CA . THR A 1 101 ? -13.429 2.023 20.563 1.00 98.56 101 THR A CA 1
ATOM 751 C C . THR A 1 101 ? -13.262 2.956 19.364 1.00 98.56 101 THR A C 1
ATOM 753 O O . THR A 1 101 ? -12.410 2.750 18.499 1.00 98.56 101 THR A O 1
ATOM 756 N N . ARG A 1 102 ? -14.036 4.046 19.334 1.00 98.25 102 ARG A N 1
ATOM 757 C CA . ARG A 1 102 ? -13.900 5.085 18.303 1.00 98.25 102 ARG A CA 1
ATOM 758 C C . ARG A 1 102 ? -12.489 5.680 18.242 1.00 98.25 102 ARG A C 1
ATOM 760 O O . ARG A 1 102 ? -11.937 5.795 17.157 1.00 98.25 102 ARG A O 1
ATOM 767 N N . ALA A 1 103 ? -11.897 6.002 19.393 1.00 98.38 103 ALA A N 1
ATOM 768 C CA . ALA A 1 103 ? -10.546 6.560 19.452 1.00 98.38 103 ALA A CA 1
ATOM 769 C C . ALA A 1 103 ? -9.492 5.575 18.912 1.00 98.38 103 ALA A C 1
ATOM 771 O O . ALA A 1 103 ? -8.565 5.977 18.213 1.00 98.38 103 ALA A O 1
ATOM 772 N N . GLN A 1 104 ? -9.658 4.276 19.185 1.00 98.25 104 GLN A N 1
ATOM 773 C CA . GLN A 1 104 ? -8.798 3.237 18.613 1.00 98.25 104 GLN A CA 1
ATOM 774 C C . GLN A 1 104 ? -8.976 3.130 17.096 1.00 98.25 104 GLN A C 1
ATOM 776 O O . GLN A 1 104 ? -7.986 3.032 16.379 1.00 98.25 104 GLN A O 1
ATOM 781 N N . ALA A 1 105 ? -10.213 3.188 16.595 1.00 98.44 105 ALA A N 1
ATOM 782 C CA . ALA A 1 105 ? -10.478 3.160 15.160 1.00 98.44 105 ALA A CA 1
ATOM 783 C C . ALA A 1 105 ? -9.841 4.358 14.436 1.00 98.44 105 ALA A C 1
ATOM 785 O O . ALA A 1 105 ? -9.173 4.166 13.426 1.00 98.44 105 ALA A O 1
ATOM 786 N N . GLU A 1 106 ? -9.991 5.574 14.968 1.00 98.44 106 GLU A N 1
ATOM 787 C CA . GLU A 1 106 ? -9.391 6.791 14.401 1.00 98.44 106 GLU A CA 1
ATOM 788 C C . GLU A 1 106 ? -7.859 6.693 14.341 1.00 98.44 106 GLU A C 1
ATOM 790 O O . GLU A 1 106 ? -7.263 6.975 13.299 1.00 98.44 106 GLU A O 1
ATOM 795 N N . TYR A 1 107 ? -7.232 6.210 15.418 1.00 98.56 107 TYR A N 1
ATOM 796 C CA . TYR A 1 107 ? -5.791 5.961 15.452 1.00 98.56 107 TYR A CA 1
ATOM 797 C C . TYR A 1 107 ? -5.352 4.932 14.397 1.00 98.56 107 TYR A C 1
ATOM 799 O O . TYR A 1 107 ? -4.429 5.191 13.624 1.00 98.56 107 TYR A O 1
ATOM 807 N N . LEU A 1 108 ? -6.034 3.783 14.324 1.00 98.56 108 LEU A N 1
ATOM 808 C CA . LEU A 1 108 ? -5.700 2.716 13.375 1.00 98.56 108 LEU A CA 1
ATOM 809 C C . LEU A 1 108 ? -5.885 3.160 11.921 1.00 98.56 108 LEU A C 1
ATOM 811 O O . LEU A 1 108 ? -5.056 2.831 11.074 1.00 98.56 108 LEU A O 1
ATOM 815 N N . ILE A 1 109 ? -6.933 3.933 11.622 1.00 98.38 109 ILE A N 1
ATOM 816 C CA . ILE A 1 109 ? -7.168 4.490 10.282 1.00 98.38 109 ILE A CA 1
ATOM 817 C C . ILE A 1 109 ? -6.012 5.407 9.876 1.00 98.38 109 ILE A C 1
ATOM 819 O O . ILE A 1 109 ? -5.483 5.269 8.775 1.00 98.38 109 ILE A O 1
ATOM 823 N N . GLN A 1 110 ? -5.583 6.315 10.758 1.00 98.56 110 GLN A N 1
ATOM 824 C CA . GLN A 1 110 ? -4.459 7.207 10.461 1.00 98.56 110 GLN A CA 1
ATOM 825 C C . GLN A 1 110 ? -3.161 6.430 10.239 1.00 98.56 110 GLN A C 1
ATOM 827 O O . GLN A 1 110 ? -2.460 6.667 9.256 1.00 98.56 110 GLN A O 1
ATOM 832 N N . GLN A 1 111 ? -2.863 5.476 11.121 1.00 98.44 111 GLN A N 1
ATOM 833 C CA . GLN A 1 111 ? -1.647 4.675 11.037 1.00 98.44 111 GLN A CA 1
ATOM 834 C C . GLN A 1 111 ? -1.594 3.840 9.750 1.00 98.44 111 GLN A C 1
ATOM 836 O O . GLN A 1 111 ? -0.580 3.840 9.052 1.00 98.44 111 GLN A O 1
ATOM 841 N N . THR A 1 112 ? -2.683 3.141 9.422 1.00 97.25 112 THR A N 1
ATOM 842 C CA . THR A 1 112 ? -2.764 2.291 8.221 1.00 97.25 112 THR A CA 1
ATOM 843 C C . THR A 1 112 ? -2.681 3.116 6.941 1.00 97.25 112 THR A C 1
ATOM 845 O O . THR A 1 112 ? -1.924 2.760 6.037 1.00 97.25 112 THR A O 1
ATOM 848 N N . ALA A 1 113 ? -3.364 4.263 6.887 1.00 98.38 113 ALA A N 1
ATOM 849 C CA . ALA A 1 113 ? -3.272 5.183 5.757 1.00 98.38 113 ALA A CA 1
ATOM 850 C C . ALA A 1 113 ? -1.849 5.730 5.571 1.00 98.38 113 ALA A C 1
ATOM 852 O O . ALA A 1 113 ? -1.349 5.767 4.447 1.00 98.38 113 ALA A O 1
ATOM 853 N N . GLN A 1 114 ? -1.168 6.109 6.658 1.00 98.50 114 GLN A N 1
ATOM 854 C CA . GLN A 1 114 ? 0.210 6.597 6.589 1.00 98.50 114 GLN A CA 1
ATOM 855 C C . GLN A 1 114 ? 1.170 5.512 6.088 1.00 98.50 114 GLN A C 1
ATOM 857 O O . GLN A 1 114 ? 2.011 5.784 5.232 1.00 98.50 114 GLN A O 1
ATOM 862 N N . LEU A 1 115 ? 1.039 4.282 6.589 1.00 97.94 115 LEU A N 1
ATOM 863 C CA . LEU A 1 115 ? 1.865 3.161 6.147 1.00 97.94 115 LEU A CA 1
ATOM 864 C C . LEU A 1 115 ? 1.672 2.868 4.654 1.00 97.94 115 LEU A C 1
ATOM 866 O O . LEU A 1 115 ? 2.656 2.758 3.922 1.00 97.94 115 LEU A O 1
ATOM 870 N N . ALA A 1 116 ? 0.420 2.799 4.199 1.00 97.69 116 ALA A N 1
ATOM 871 C CA . ALA A 1 116 ? 0.101 2.577 2.793 1.00 97.69 116 ALA A CA 1
ATOM 872 C C . ALA A 1 116 ? 0.631 3.709 1.899 1.00 97.69 116 ALA A C 1
ATOM 874 O O . ALA A 1 116 ? 1.174 3.440 0.830 1.00 97.69 116 ALA A O 1
ATOM 875 N N . ALA A 1 117 ? 0.544 4.966 2.347 1.00 98.38 117 ALA A N 1
ATOM 876 C CA . ALA A 1 117 ? 1.098 6.102 1.616 1.00 98.38 117 ALA A CA 1
ATOM 877 C C . ALA A 1 117 ? 2.622 5.995 1.456 1.00 98.38 117 ALA A C 1
ATOM 879 O O . ALA A 1 117 ? 3.131 6.187 0.354 1.00 98.38 117 ALA A O 1
ATOM 880 N N . MET A 1 118 ? 3.344 5.632 2.522 1.00 98.56 118 MET A N 1
ATOM 881 C CA . MET A 1 118 ? 4.797 5.436 2.455 1.00 98.56 118 MET A CA 1
ATOM 882 C C . MET A 1 118 ? 5.169 4.305 1.490 1.00 98.56 118 MET A C 1
ATOM 884 O O . MET A 1 118 ? 6.055 4.479 0.657 1.00 98.56 118 MET A O 1
ATOM 888 N N . GLN A 1 119 ? 4.475 3.166 1.559 1.00 97.81 119 GLN A N 1
ATOM 889 C CA . GLN A 1 119 ? 4.718 2.039 0.650 1.00 97.81 119 GLN A CA 1
ATOM 890 C C . GLN A 1 119 ? 4.448 2.423 -0.807 1.00 97.81 119 GLN A C 1
ATOM 892 O O . GLN A 1 119 ? 5.279 2.172 -1.679 1.00 97.81 119 GLN A O 1
ATOM 897 N N . TYR A 1 120 ? 3.326 3.097 -1.063 1.00 98.19 120 TYR A N 1
ATOM 898 C CA . TYR A 1 120 ? 2.977 3.573 -2.396 1.00 98.19 120 TYR A CA 1
ATOM 899 C C . TYR A 1 120 ? 4.036 4.534 -2.949 1.00 98.19 120 TYR A C 1
ATOM 901 O O . TYR A 1 120 ? 4.460 4.390 -4.092 1.00 98.19 120 TYR A O 1
ATOM 909 N N . GLN A 1 121 ? 4.503 5.486 -2.137 1.00 98.25 121 GLN A N 1
ATOM 910 C CA . GLN A 1 121 ? 5.541 6.440 -2.533 1.00 98.25 121 GLN A CA 1
ATOM 911 C C . GLN A 1 121 ? 6.863 5.755 -2.876 1.00 98.25 121 GLN A C 1
ATOM 913 O O . GLN A 1 121 ? 7.490 6.122 -3.866 1.00 98.25 121 GLN A O 1
ATOM 918 N N . VAL A 1 122 ? 7.271 4.747 -2.100 1.00 98.25 122 VAL A N 1
ATOM 919 C CA . VAL A 1 122 ? 8.478 3.964 -2.399 1.00 98.25 122 VAL A CA 1
ATOM 920 C C . VAL A 1 122 ? 8.346 3.277 -3.756 1.00 98.25 122 VAL A C 1
ATOM 922 O O . VAL A 1 122 ? 9.233 3.421 -4.595 1.00 98.25 122 VAL A O 1
ATOM 925 N N . PHE A 1 123 ? 7.234 2.585 -4.014 1.00 97.88 123 PHE A N 1
ATOM 926 C CA . PHE A 1 123 ? 7.030 1.925 -5.306 1.00 97.88 123 PHE A CA 1
ATOM 927 C C . PHE A 1 123 ? 6.913 2.915 -6.468 1.00 97.88 123 PHE A C 1
ATOM 929 O O . PHE A 1 123 ? 7.429 2.630 -7.544 1.00 97.88 123 PHE A O 1
ATOM 936 N N . SER A 1 124 ? 6.305 4.084 -6.253 1.00 96.88 124 SER A N 1
ATOM 937 C CA . SER A 1 124 ? 6.255 5.151 -7.258 1.00 96.88 124 SER A CA 1
ATOM 938 C C . SER A 1 124 ? 7.653 5.666 -7.588 1.00 96.88 124 SER A C 1
ATOM 940 O O . SER A 1 124 ? 8.004 5.746 -8.756 1.00 96.88 124 SER A O 1
ATOM 942 N N . ALA A 1 125 ? 8.483 5.947 -6.580 1.00 97.75 125 ALA A N 1
ATOM 943 C CA . ALA A 1 125 ? 9.842 6.436 -6.800 1.00 97.75 125 ALA A CA 1
ATOM 944 C C . ALA A 1 125 ? 10.712 5.411 -7.547 1.00 97.75 125 ALA A C 1
ATOM 946 O O . ALA A 1 125 ? 11.468 5.777 -8.445 1.00 97.75 125 ALA A O 1
ATOM 947 N N . LEU A 1 126 ? 10.581 4.124 -7.206 1.00 96.38 126 LEU A N 1
ATOM 948 C CA . LEU A 1 126 ? 11.268 3.038 -7.910 1.00 96.38 126 LEU A CA 1
ATOM 949 C C . LEU A 1 126 ? 10.778 2.892 -9.354 1.00 96.38 126 LEU A C 1
ATOM 951 O O . LEU A 1 126 ? 11.586 2.705 -10.263 1.00 96.38 126 LEU A O 1
ATOM 955 N N . TYR A 1 127 ? 9.465 3.001 -9.564 1.00 97.31 127 TYR A N 1
ATOM 956 C CA . TYR A 1 127 ? 8.870 2.992 -10.892 1.00 97.31 127 TYR A CA 1
ATOM 957 C C . TYR A 1 127 ? 9.386 4.162 -11.737 1.00 97.31 127 TYR A C 1
ATOM 959 O O . TYR A 1 127 ? 9.825 3.939 -12.860 1.00 97.31 127 TYR A O 1
ATOM 967 N N . ASP A 1 128 ? 9.383 5.382 -11.201 1.00 97.50 128 ASP A N 1
ATOM 968 C CA . ASP A 1 128 ? 9.794 6.588 -11.925 1.00 97.50 128 ASP A CA 1
ATOM 969 C C . ASP A 1 128 ? 11.283 6.547 -12.294 1.00 97.50 128 ASP A C 1
ATOM 971 O O . ASP A 1 128 ? 11.644 6.851 -13.433 1.00 97.50 128 ASP A O 1
ATOM 975 N N . ALA A 1 129 ? 12.143 6.107 -11.367 1.00 95.50 129 ALA A N 1
ATOM 976 C CA . ALA A 1 129 ? 13.574 5.947 -11.619 1.00 95.50 129 ALA A CA 1
ATOM 977 C C . ALA A 1 129 ? 13.843 4.939 -12.748 1.00 95.50 129 ALA A C 1
ATOM 979 O O . ALA A 1 129 ? 14.560 5.246 -13.700 1.00 95.50 129 ALA A O 1
ATOM 980 N N . LEU A 1 130 ? 13.210 3.763 -12.690 1.00 94.62 130 LEU A N 1
ATOM 981 C CA . LEU A 1 130 ? 13.392 2.731 -13.709 1.00 94.62 130 LEU A CA 1
ATOM 982 C C . LEU A 1 130 ? 12.755 3.126 -15.051 1.00 94.62 130 LEU A C 1
ATOM 984 O O . LEU A 1 130 ? 13.301 2.827 -16.111 1.00 94.62 130 LEU A O 1
ATOM 988 N N . ALA A 1 131 ? 11.611 3.813 -15.028 1.00 94.88 131 ALA A N 1
ATOM 989 C CA . ALA A 1 131 ? 10.929 4.260 -16.239 1.00 94.88 131 ALA A CA 1
ATOM 990 C C . ALA A 1 131 ? 11.780 5.282 -16.996 1.00 94.88 131 ALA A C 1
ATOM 992 O O . ALA A 1 131 ? 11.849 5.233 -18.226 1.00 94.88 131 ALA A O 1
ATOM 993 N N . TYR A 1 132 ? 12.459 6.166 -16.262 1.00 95.69 132 TYR A N 1
ATOM 994 C CA . TYR A 1 132 ? 13.413 7.108 -16.828 1.00 95.69 132 TYR A CA 1
ATOM 995 C C . TYR A 1 132 ? 14.591 6.394 -17.507 1.00 95.69 132 TYR A C 1
ATOM 997 O O . TYR A 1 132 ? 14.885 6.682 -18.666 1.00 95.69 132 TYR A O 1
ATOM 1005 N N . GLU A 1 133 ? 15.220 5.423 -16.839 1.00 92.38 133 GLU A N 1
ATOM 1006 C CA . GLU A 1 133 ? 16.343 4.661 -17.408 1.00 92.38 133 GLU A CA 1
ATOM 1007 C C . GLU A 1 133 ? 15.939 3.885 -18.669 1.00 92.38 133 GLU A C 1
ATOM 1009 O O . GLU A 1 133 ? 16.630 3.935 -19.688 1.00 92.38 133 GLU A O 1
ATOM 1014 N N . VAL A 1 134 ? 14.783 3.212 -18.639 1.00 92.06 134 VAL A N 1
ATOM 1015 C CA . VAL A 1 134 ? 14.257 2.480 -19.803 1.00 92.06 134 VAL A CA 1
ATOM 1016 C C . VAL A 1 134 ? 13.991 3.428 -20.974 1.00 92.06 134 VAL A C 1
ATOM 1018 O O . VAL A 1 134 ? 14.327 3.102 -22.115 1.00 92.06 134 VAL A O 1
ATOM 1021 N N . ALA A 1 135 ? 13.422 4.607 -20.710 1.00 91.88 135 ALA A N 1
ATOM 1022 C CA . ALA A 1 135 ? 13.185 5.613 -21.740 1.00 91.88 135 ALA A CA 1
ATOM 1023 C C . ALA A 1 135 ? 14.495 6.164 -22.326 1.00 91.88 135 ALA A C 1
ATOM 1025 O O . ALA A 1 135 ? 14.589 6.349 -23.540 1.00 91.88 135 ALA A O 1
ATOM 1026 N N . GLN A 1 136 ? 15.514 6.380 -21.490 1.00 91.81 136 GLN A N 1
ATOM 1027 C CA . GLN A 1 136 ? 16.824 6.855 -21.931 1.00 91.81 136 GLN A CA 1
ATOM 1028 C C . GLN A 1 136 ? 17.511 5.840 -22.854 1.00 91.81 136 GLN A C 1
ATOM 1030 O O . GLN A 1 136 ? 17.940 6.202 -23.949 1.00 91.81 136 GLN A O 1
ATOM 1035 N N . VAL A 1 137 ? 17.549 4.563 -22.463 1.00 89.25 137 VAL A N 1
ATOM 1036 C CA . VAL A 1 137 ? 18.128 3.492 -23.293 1.00 89.25 137 VAL A CA 1
ATOM 1037 C C . VAL A 1 137 ? 17.384 3.365 -24.625 1.00 89.25 137 VAL A C 1
ATOM 1039 O O . VAL A 1 137 ? 18.010 3.194 -25.671 1.00 89.25 137 VAL A O 1
ATOM 1042 N N . ALA A 1 138 ? 16.054 3.488 -24.616 1.00 86.62 138 ALA A N 1
ATOM 1043 C CA . ALA A 1 138 ? 15.259 3.457 -25.842 1.00 86.62 138 ALA A CA 1
ATOM 1044 C C . ALA A 1 138 ? 15.571 4.640 -26.782 1.00 86.62 138 ALA A C 1
ATOM 1046 O O . ALA A 1 138 ? 15.623 4.449 -27.998 1.00 86.62 138 ALA A O 1
ATOM 1047 N N . ALA A 1 139 ? 15.807 5.835 -26.233 1.00 86.94 139 ALA A N 1
ATOM 1048 C CA . ALA A 1 139 ? 16.171 7.023 -27.006 1.00 86.94 139 ALA A CA 1
ATOM 1049 C C . ALA A 1 139 ? 17.590 6.929 -27.596 1.00 86.94 139 ALA A C 1
ATOM 1051 O O . ALA A 1 139 ? 17.811 7.331 -28.736 1.00 86.94 139 ALA A O 1
ATOM 1052 N N . GLU A 1 140 ? 18.545 6.364 -26.855 1.00 85.81 140 GLU A N 1
ATOM 1053 C CA . GLU A 1 140 ? 19.918 6.137 -27.333 1.00 85.81 140 GLU A CA 1
ATOM 1054 C C . GLU A 1 140 ? 19.993 5.028 -28.396 1.00 85.81 140 GLU A C 1
ATOM 1056 O O . GLU A 1 140 ? 20.854 5.060 -29.276 1.00 85.81 140 GLU A O 1
ATOM 1061 N N . ALA A 1 141 ? 19.069 4.063 -28.350 1.00 79.69 141 ALA A N 1
ATOM 1062 C CA . ALA A 1 141 ? 18.968 2.980 -29.325 1.00 79.69 141 ALA A CA 1
ATOM 1063 C C . ALA A 1 141 ? 18.286 3.388 -30.645 1.00 79.69 141 ALA A C 1
ATOM 1065 O O . ALA A 1 141 ? 18.332 2.618 -31.608 1.00 79.69 141 ALA A O 1
ATOM 1066 N N . GLN A 1 142 ? 17.654 4.566 -30.724 1.00 71.75 142 GLN A N 1
ATOM 1067 C CA . GLN A 1 142 ? 17.089 5.058 -31.979 1.00 71.75 142 GLN A CA 1
ATOM 1068 C C . GLN A 1 142 ? 18.217 5.494 -32.926 1.00 71.75 142 GLN A C 1
ATOM 1070 O O . GLN A 1 142 ? 18.949 6.438 -32.615 1.00 71.75 142 GLN A O 1
ATOM 1075 N N . PRO A 1 143 ? 18.368 4.852 -34.104 1.00 62.00 143 PRO A N 1
ATOM 1076 C CA . PRO A 1 143 ? 19.296 5.328 -35.113 1.00 62.00 143 PRO A CA 1
ATOM 1077 C C . PRO A 1 143 ? 18.865 6.740 -35.488 1.00 62.00 143 PRO A C 1
ATOM 1079 O O . PRO A 1 143 ? 17.723 6.947 -35.905 1.00 62.00 143 PRO A O 1
ATOM 1082 N N . GLN A 1 144 ? 19.761 7.716 -35.345 1.00 58.69 144 GLN A N 1
ATOM 1083 C CA . GLN A 1 144 ? 19.554 9.004 -35.987 1.00 58.69 144 GLN A CA 1
ATOM 1084 C C . GLN A 1 144 ? 19.439 8.710 -37.483 1.00 58.69 144 GLN A C 1
ATOM 1086 O O . GLN A 1 144 ? 20.434 8.374 -38.126 1.00 58.69 144 GLN A O 1
ATOM 1091 N N . LEU A 1 145 ? 18.219 8.767 -38.027 1.00 54.75 145 LEU A N 1
ATOM 1092 C CA . LEU A 1 145 ? 18.025 8.905 -39.461 1.00 54.75 145 LEU A CA 1
ATOM 1093 C C . LEU A 1 145 ? 18.704 10.221 -39.833 1.00 54.75 145 LEU A C 1
ATOM 1095 O O . LEU A 1 145 ? 18.133 11.300 -39.683 1.00 54.75 145 LEU A O 1
ATOM 1099 N N . ALA A 1 146 ? 19.967 10.116 -40.236 1.00 52.72 146 ALA A N 1
ATOM 1100 C CA . ALA A 1 146 ? 20.661 11.186 -40.908 1.00 52.72 146 ALA A CA 1
ATOM 1101 C C . ALA A 1 146 ? 19.813 11.560 -42.134 1.00 52.72 146 ALA A C 1
ATOM 1103 O O . ALA A 1 146 ? 19.412 10.659 -42.878 1.00 52.72 146 ALA A O 1
ATOM 1104 N N . PRO A 1 147 ? 19.498 12.847 -42.355 1.00 51.28 147 PRO A N 1
ATOM 1105 C CA . PRO A 1 147 ? 18.993 13.250 -43.652 1.00 51.28 147 PRO A CA 1
ATOM 1106 C C . PRO A 1 147 ? 20.100 12.950 -44.664 1.00 51.28 147 PRO A C 1
ATOM 1108 O O . PRO A 1 147 ? 21.263 13.277 -44.422 1.00 51.28 147 PRO A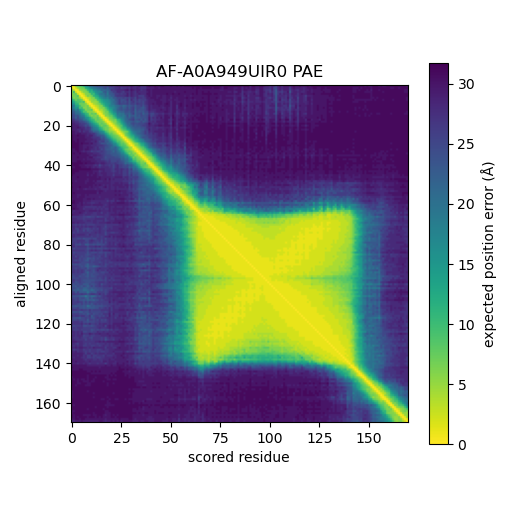 O 1
ATOM 1111 N N . ASP A 1 148 ? 19.739 12.270 -45.750 1.00 51.59 148 ASP A N 1
ATOM 1112 C CA . ASP A 1 148 ? 20.635 11.905 -46.841 1.00 51.59 148 ASP A CA 1
ATOM 1113 C C . ASP A 1 148 ? 21.628 13.023 -47.165 1.00 51.59 148 ASP A C 1
ATOM 1115 O O . ASP A 1 148 ? 21.228 14.131 -47.528 1.00 51.59 148 ASP A O 1
ATOM 1119 N N . SER A 1 149 ? 22.920 12.707 -47.068 1.00 50.28 149 SER A N 1
ATOM 1120 C CA . SER A 1 149 ? 23.910 12.907 -48.134 1.00 50.28 149 SER A CA 1
ATOM 1121 C C . SER A 1 149 ? 25.273 12.404 -47.653 1.00 50.28 149 SER A C 1
ATOM 1123 O O . SER A 1 149 ? 25.943 13.054 -46.859 1.00 50.28 149 SER A O 1
ATOM 1125 N N . ASP A 1 150 ? 25.661 11.234 -48.161 1.00 53.22 150 ASP A N 1
ATOM 1126 C CA . ASP A 1 150 ? 27.055 10.838 -48.388 1.00 53.22 150 ASP A CA 1
ATOM 1127 C C . ASP A 1 150 ? 27.992 10.885 -47.159 1.00 53.22 150 ASP A C 1
ATOM 1129 O O . ASP A 1 150 ? 28.817 11.783 -46.994 1.00 53.22 150 ASP A O 1
ATOM 1133 N N . SER A 1 151 ? 27.906 9.884 -46.274 1.00 49.31 151 SER A N 1
ATOM 1134 C CA . SER A 1 151 ? 28.965 9.668 -45.281 1.00 49.31 151 SER A CA 1
ATOM 1135 C C . SER A 1 151 ? 29.322 8.191 -45.123 1.00 49.31 151 SER A C 1
ATOM 1137 O O . SER A 1 151 ? 28.556 7.348 -44.662 1.00 49.31 151 SER A O 1
ATOM 1139 N N . THR A 1 152 ? 30.542 7.888 -45.554 1.00 53.44 152 THR A N 1
ATOM 1140 C CA . THR A 1 152 ? 31.285 6.647 -45.342 1.00 53.44 152 THR A CA 1
ATOM 1141 C C . THR A 1 152 ? 31.232 6.194 -43.881 1.00 53.44 152 THR A C 1
ATOM 1143 O O . THR A 1 152 ? 31.661 6.913 -42.978 1.00 53.44 152 THR A O 1
ATOM 1146 N N . VAL A 1 153 ? 30.773 4.962 -43.654 1.00 54.44 153 VAL A N 1
ATOM 1147 C CA . VAL A 1 153 ? 30.798 4.292 -42.348 1.00 54.44 153 VAL A CA 1
ATOM 1148 C C . VAL A 1 153 ? 32.246 3.956 -41.980 1.00 54.44 153 VAL A C 1
ATOM 1150 O O . VAL A 1 153 ? 32.829 3.005 -42.500 1.00 54.44 153 VAL A O 1
ATOM 1153 N N . VAL A 1 154 ? 32.845 4.725 -41.069 1.00 52.97 154 VAL A N 1
ATOM 1154 C CA . VAL A 1 154 ? 34.145 4.386 -40.472 1.00 52.97 154 VAL A CA 1
ATOM 1155 C C . VAL A 1 154 ? 33.904 3.429 -39.308 1.00 52.97 154 VAL A C 1
ATOM 1157 O O . VAL A 1 154 ? 33.587 3.840 -38.192 1.00 52.97 154 VAL A O 1
ATOM 1160 N N . VAL A 1 155 ? 34.068 2.130 -39.562 1.00 60.62 155 VAL A N 1
ATOM 1161 C CA . VAL A 1 155 ? 34.153 1.121 -38.500 1.00 60.62 155 VAL A CA 1
ATOM 1162 C C . VAL A 1 155 ? 35.450 1.365 -37.731 1.00 60.62 155 VAL A C 1
ATOM 1164 O O . VAL A 1 155 ? 36.545 1.083 -38.218 1.00 60.62 155 VAL A O 1
ATOM 1167 N N . ARG A 1 156 ? 35.344 1.910 -36.515 1.00 55.81 156 ARG A N 1
ATOM 1168 C CA . ARG A 1 156 ? 36.484 2.031 -35.603 1.00 55.81 156 ARG A CA 1
ATOM 1169 C C . ARG A 1 156 ? 36.830 0.643 -35.063 1.00 55.81 156 ARG A C 1
ATOM 1171 O O . ARG A 1 156 ? 36.294 0.209 -34.049 1.00 55.81 156 ARG A O 1
ATOM 1178 N N . VAL A 1 157 ? 37.732 -0.048 -35.752 1.00 57.97 157 VAL A N 1
ATOM 1179 C CA . VAL A 1 157 ? 38.368 -1.272 -35.250 1.00 57.97 157 VAL A CA 1
ATOM 1180 C C . VAL A 1 157 ? 39.271 -0.888 -34.064 1.00 57.97 157 VAL A C 1
ATOM 1182 O O . VAL A 1 157 ? 40.106 0.009 -34.213 1.00 57.97 157 VAL A O 1
ATOM 1185 N N . PRO A 1 158 ? 39.116 -1.497 -32.874 1.00 58.78 158 PRO A N 1
ATOM 1186 C CA . PRO A 1 158 ? 40.018 -1.248 -31.753 1.00 58.78 158 PRO A CA 1
ATOM 1187 C C . PRO A 1 158 ? 41.441 -1.732 -32.098 1.00 58.78 158 PRO A C 1
ATOM 1189 O O . PRO A 1 158 ? 41.589 -2.790 -32.714 1.00 58.78 158 PRO A O 1
ATOM 1192 N N . PRO A 1 159 ? 42.502 -0.985 -31.733 1.00 50.75 159 PRO A N 1
ATOM 1193 C CA . PRO A 1 159 ? 43.864 -1.368 -32.080 1.00 50.75 159 PRO A CA 1
ATOM 1194 C C . PRO A 1 159 ? 44.257 -2.656 -31.351 1.00 50.75 159 PRO A C 1
ATOM 1196 O O . PRO A 1 159 ? 44.284 -2.709 -30.121 1.00 50.75 159 PRO A O 1
ATOM 1199 N N . ALA A 1 160 ? 44.592 -3.690 -32.124 1.00 50.75 160 ALA A N 1
ATOM 1200 C CA . ALA A 1 160 ? 45.269 -4.870 -31.612 1.00 50.75 160 ALA A CA 1
ATOM 1201 C C . ALA A 1 160 ? 46.627 -4.448 -31.030 1.00 50.75 160 ALA A C 1
ATOM 1203 O O . ALA A 1 160 ? 47.441 -3.818 -31.711 1.00 50.75 160 ALA A O 1
ATOM 1204 N N . LEU A 1 161 ? 46.867 -4.791 -29.765 1.00 49.69 161 LEU A N 1
ATOM 1205 C CA . LEU A 1 161 ? 48.161 -4.645 -29.101 1.00 49.69 161 LEU A CA 1
ATOM 1206 C C . LEU A 1 161 ? 49.162 -5.621 -29.741 1.00 49.69 161 LEU A C 1
ATOM 1208 O O . LEU A 1 161 ? 49.393 -6.717 -29.239 1.00 49.69 161 LEU A O 1
ATOM 1212 N N . CYS A 1 162 ? 49.740 -5.238 -30.879 1.00 41.28 162 CYS A N 1
ATOM 1213 C CA . CYS A 1 162 ? 50.867 -5.946 -31.474 1.00 41.28 162 CYS A CA 1
ATOM 1214 C C . CYS A 1 162 ? 52.164 -5.482 -30.804 1.00 41.28 162 CYS A C 1
ATOM 1216 O O . CYS A 1 162 ? 52.710 -4.420 -31.105 1.00 41.28 162 CYS A O 1
ATOM 1218 N N . SER A 1 163 ? 52.652 -6.309 -29.884 1.00 50.16 163 SER A N 1
ATOM 1219 C CA . SER A 1 163 ? 53.980 -6.233 -29.283 1.00 50.16 163 SER A CA 1
ATOM 1220 C C . SER A 1 163 ? 55.064 -6.305 -30.366 1.00 50.16 163 SER A C 1
ATOM 1222 O O . SER A 1 163 ? 55.290 -7.357 -30.959 1.00 50.16 163 SER A O 1
ATOM 1224 N N . ALA A 1 164 ? 55.751 -5.192 -30.628 1.00 43.81 164 ALA A N 1
ATOM 1225 C CA . ALA A 1 164 ? 56.881 -5.151 -31.551 1.00 43.81 164 ALA A CA 1
ATOM 1226 C C . ALA A 1 164 ? 58.197 -5.444 -30.811 1.00 43.81 164 ALA A C 1
ATOM 1228 O O . ALA A 1 164 ? 58.778 -4.576 -30.157 1.00 43.81 164 ALA A O 1
ATOM 1229 N N . THR A 1 165 ? 58.693 -6.674 -30.942 1.00 51.81 165 THR A N 1
ATOM 1230 C CA . THR A 1 165 ? 60.063 -7.050 -30.573 1.00 51.81 165 THR A CA 1
ATOM 1231 C C . THR A 1 165 ? 61.029 -6.381 -31.552 1.00 51.81 165 THR A C 1
ATOM 1233 O O . THR A 1 165 ? 61.101 -6.733 -32.727 1.00 51.81 165 THR A O 1
ATOM 1236 N N . ARG A 1 166 ? 61.759 -5.367 -31.080 1.00 46.22 166 ARG A N 1
ATOM 1237 C CA . ARG A 1 166 ? 62.726 -4.592 -31.867 1.00 46.22 166 ARG A CA 1
ATOM 1238 C C . ARG A 1 166 ? 64.003 -5.407 -32.099 1.00 46.22 166 ARG A C 1
ATOM 1240 O O . ARG A 1 166 ? 64.865 -5.464 -31.227 1.00 46.22 166 ARG A O 1
ATOM 1247 N N . THR A 1 167 ? 64.155 -6.009 -33.276 1.00 54.16 167 THR A N 1
ATOM 1248 C CA . THR A 1 167 ? 65.433 -6.584 -33.726 1.00 54.16 167 THR A CA 1
ATOM 1249 C C . THR A 1 167 ? 66.360 -5.491 -34.265 1.00 54.16 167 THR A C 1
ATOM 1251 O O . THR A 1 167 ? 65.987 -4.714 -35.142 1.00 54.16 167 THR A O 1
ATOM 1254 N N . ARG A 1 168 ? 67.576 -5.439 -33.712 1.00 50.34 168 ARG A N 1
ATOM 1255 C CA . ARG A 1 168 ? 68.690 -4.533 -34.036 1.00 50.34 168 ARG A CA 1
ATOM 1256 C C . ARG A 1 168 ? 69.607 -5.182 -35.084 1.00 50.34 168 ARG A C 1
ATOM 1258 O O . ARG A 1 168 ? 70.034 -6.311 -34.875 1.00 50.34 168 ARG A O 1
ATOM 1265 N N . SER A 1 169 ? 69.933 -4.472 -36.164 1.00 47.41 169 SER A N 1
ATOM 1266 C CA . SER A 1 169 ? 70.971 -4.806 -37.165 1.00 47.41 169 SER A CA 1
ATOM 1267 C C . SER A 1 169 ? 71.179 -3.547 -38.026 1.00 47.41 169 SER A C 1
ATOM 1269 O O . SER A 1 169 ? 70.177 -2.918 -38.353 1.00 47.41 169 SER A O 1
ATOM 1271 N N . LYS A 1 170 ? 72.361 -3.058 -38.401 1.00 48.88 170 LYS A N 1
ATOM 1272 C CA . LYS A 1 170 ? 73.771 -3.395 -38.178 1.00 48.88 170 LYS A CA 1
ATOM 1273 C C . LYS A 1 170 ? 74.540 -2.074 -38.279 1.00 48.88 170 LYS A C 1
ATOM 1275 O O . LYS A 1 170 ? 74.072 -1.213 -39.057 1.00 48.88 170 LYS A O 1
#

pLDDT: mean 71.05, std 23.84, range [32.16, 98.62]

Radius of gyration: 33.79 Å; Cα contacts (8 Å, |Δi|>4): 42; chains: 1; bounding box: 93×64×91 Å

Solvent-accessible surface area (backbone atoms only — not comparable to full-atom values): 11418 Å² total; per-residue (Å²): 133,88,84,81,92,86,83,91,79,85,86,89,82,81,86,81,83,79,89,86,83,86,88,82,86,80,89,77,87,84,72,79,87,73,87,75,84,75,77,89,78,91,83,75,99,74,62,66,62,61,57,51,48,56,63,66,67,55,72,7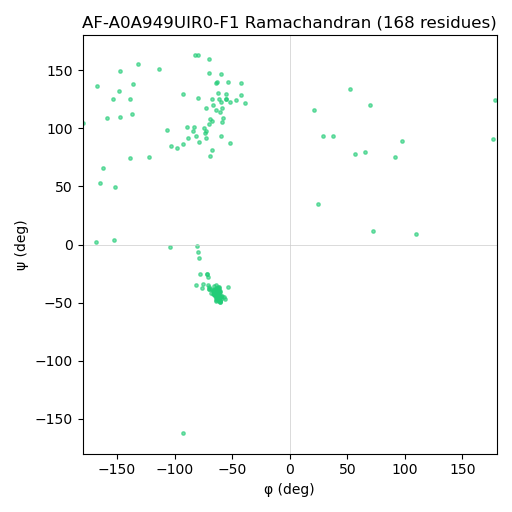9,75,74,83,74,48,75,70,55,51,45,51,49,30,53,51,50,37,51,49,41,54,51,50,46,55,51,50,54,50,51,45,53,50,35,41,75,71,64,78,41,51,71,70,55,41,55,51,51,50,53,52,50,52,51,52,38,49,54,53,36,50,52,31,48,53,54,34,53,55,51,50,50,52,55,51,49,53,54,59,71,68,51,77,78,79,69,77,90,74,92,76,84,85,79,80,83,74,78,82,76,88,75,83,79,81,84,83,86,85,134

Nearest PDB structures (foldseek):
  6fbv-assembly1_D  TM=5.465E-01  e=9.496E-01  Mycobacterium tuberculosis H37Rv
  6o35-assembly1_B-2  TM=7.777E-01  e=3.766E+00  synthetic construct
  8bqs-assembly1_Eq  TM=3.581E-01  e=1.383E+00  Tetrahymena thermophila SB210
  8pmq-assembly1_2  TM=3.782E-01  e=2.429E+00  Saccharomyces cerevisiae